Protein AF-A0A2V6DHU4-F1 (afdb_monomer)

Solvent-accessible surface area (backbone atoms only — not comparable to full-atom values): 8929 Å² total; per-residue (Å²): 134,87,81,68,82,78,78,78,50,73,48,80,47,78,46,83,43,97,46,86,74,55,27,41,35,38,40,31,39,65,87,65,51,74,45,74,45,64,51,102,87,42,50,30,95,69,81,80,88,46,95,42,72,60,20,30,51,53,27,51,55,50,44,69,74,68,64,65,87,90,62,55,70,69,62,48,49,51,53,51,50,52,36,52,53,50,38,69,46,61,70,85,56,77,83,69,56,72,70,55,45,51,54,51,42,32,66,50,47,79,80,54,90,85,86,56,67,49,78,44,85,46,100,90,49,78,76,38,83,44,75,58,52,68,82,74,46,46,73,73,42,78,96

Radius of gyration: 16.72 Å; Cα contacts (8 Å, |Δi|>4): 155; chains: 1; bounding box: 47×33×47 Å

Structure (mmCIF, N/CA/C/O backbone):
data_AF-A0A2V6DHU4-F1
#
_entry.id   AF-A0A2V6DHU4-F1
#
loop_
_atom_site.group_PDB
_atom_site.id
_atom_site.type_symbol
_atom_site.label_atom_id
_atom_site.label_alt_id
_atom_site.label_comp_id
_atom_site.label_asym_id
_atom_site.label_entity_id
_atom_site.label_seq_id
_atom_site.pdbx_PDB_ins_code
_atom_site.Cartn_x
_atom_site.Cartn_y
_atom_site.Cartn_z
_atom_site.occupancy
_atom_site.B_iso_or_equiv
_atom_site.auth_seq_id
_atom_site.auth_comp_id
_atom_site.auth_asym_id
_atom_site.auth_atom_id
_atom_site.pdbx_PDB_model_num
ATOM 1 N N . GLN A 1 1 ? -26.997 -11.403 -27.843 1.00 51.12 1 GLN A N 1
ATOM 2 C CA . GLN A 1 1 ? -25.693 -10.898 -27.369 1.00 51.12 1 GLN A CA 1
ATOM 3 C C . GLN A 1 1 ? -25.838 -10.628 -25.880 1.00 51.12 1 GLN A C 1
ATOM 5 O O . GLN A 1 1 ? -26.679 -9.819 -25.514 1.00 51.12 1 GLN A O 1
ATOM 10 N N . ILE A 1 2 ? -25.148 -11.384 -25.024 1.00 48.88 2 ILE A N 1
ATOM 11 C CA . ILE A 1 2 ? -25.200 -11.177 -23.571 1.00 48.88 2 ILE A CA 1
ATOM 12 C C . ILE A 1 2 ? -24.187 -10.072 -23.263 1.00 48.88 2 ILE A C 1
ATOM 14 O O . ILE A 1 2 ? -22.987 -10.324 -23.279 1.00 48.88 2 ILE A O 1
ATOM 18 N N . TYR A 1 3 ? -24.656 -8.844 -23.045 1.00 55.03 3 TYR A N 1
ATOM 19 C CA . TYR A 1 3 ? -23.853 -7.833 -22.361 1.00 55.03 3 TYR A CA 1
ATOM 20 C C . TYR A 1 3 ? -23.842 -8.227 -20.882 1.00 55.03 3 TYR A C 1
ATOM 22 O O . TYR A 1 3 ? -24.807 -7.980 -20.162 1.00 55.03 3 TYR A O 1
ATOM 30 N N . GLY A 1 4 ? -22.797 -8.935 -20.449 1.00 68.50 4 GLY A N 1
ATOM 31 C CA . GLY A 1 4 ? -22.539 -9.114 -19.022 1.00 68.50 4 GLY A CA 1
ATOM 32 C C . GLY A 1 4 ? -22.349 -7.745 -18.369 1.00 68.50 4 GLY A C 1
ATOM 33 O O . GLY A 1 4 ? -21.871 -6.815 -19.021 1.00 68.50 4 GLY A O 1
ATOM 34 N N . ALA A 1 5 ? -22.754 -7.607 -17.105 1.00 73.31 5 ALA A N 1
ATOM 35 C CA . ALA A 1 5 ? -22.539 -6.368 -16.366 1.00 7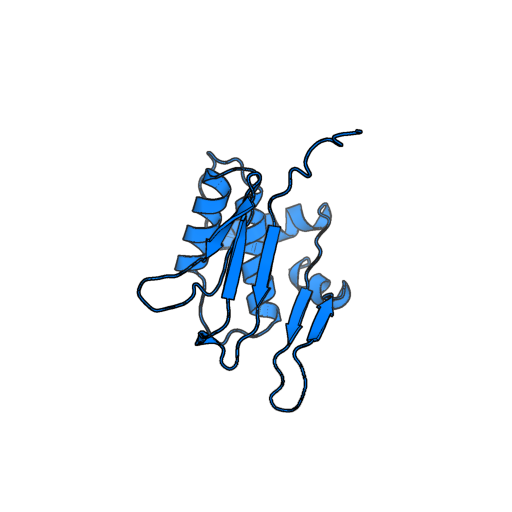3.31 5 ALA A CA 1
ATOM 36 C C . ALA A 1 5 ? -21.045 -5.979 -16.419 1.00 73.31 5 ALA A C 1
ATOM 38 O O . ALA A 1 5 ? -20.194 -6.864 -16.281 1.00 73.31 5 ALA A O 1
ATOM 39 N N . PRO A 1 6 ? -20.711 -4.695 -16.652 1.00 71.69 6 PRO A N 1
ATOM 40 C CA . PRO A 1 6 ? -19.323 -4.257 -16.717 1.00 71.69 6 PRO A CA 1
ATOM 41 C C . PRO A 1 6 ? -18.609 -4.557 -15.395 1.00 71.69 6 PRO A C 1
ATOM 43 O O . PRO A 1 6 ? -19.199 -4.462 -14.317 1.00 71.69 6 PRO A O 1
ATOM 46 N N . PHE A 1 7 ? -17.334 -4.932 -15.482 1.00 67.38 7 PHE A N 1
ATOM 47 C CA . PHE A 1 7 ? -16.509 -5.189 -14.307 1.00 67.38 7 PHE A CA 1
ATOM 48 C C . PHE A 1 7 ? -16.205 -3.863 -13.599 1.00 67.38 7 PHE A C 1
ATOM 50 O O . PHE A 1 7 ? -15.394 -3.072 -14.070 1.00 67.38 7 PHE A O 1
ATOM 57 N N . LEU A 1 8 ? -16.888 -3.607 -12.482 1.00 81.94 8 LEU A N 1
ATOM 58 C CA . LEU A 1 8 ? -16.703 -2.403 -11.673 1.00 81.94 8 LEU A CA 1
ATOM 59 C C . LEU A 1 8 ? -15.612 -2.650 -10.631 1.00 81.94 8 LEU A C 1
ATOM 61 O O . LEU A 1 8 ? -15.890 -3.105 -9.522 1.00 81.94 8 LEU A O 1
ATOM 65 N N . ALA A 1 9 ? -14.369 -2.338 -10.984 1.00 85.56 9 ALA A N 1
ATOM 66 C CA . ALA A 1 9 ? -13.254 -2.359 -10.046 1.00 85.56 9 ALA A CA 1
ATOM 67 C C . ALA A 1 9 ? -12.371 -1.127 -10.221 1.00 85.56 9 ALA A C 1
ATOM 69 O O . ALA A 1 9 ? -12.211 -0.621 -11.328 1.00 85.56 9 ALA A O 1
ATOM 70 N N . ARG A 1 10 ? -11.767 -0.692 -9.112 1.00 90.50 10 ARG A N 1
ATOM 71 C CA . ARG A 1 10 ? -10.598 0.187 -9.132 1.00 90.50 10 ARG A CA 1
ATOM 72 C C . ARG A 1 10 ? -9.363 -0.676 -8.958 1.00 90.50 10 ARG A C 1
ATOM 74 O O . ARG A 1 10 ? -9.354 -1.548 -8.088 1.00 90.50 10 ARG A O 1
ATOM 81 N N . LEU A 1 11 ? -8.348 -0.448 -9.776 1.00 92.12 11 LEU A N 1
ATOM 82 C CA . LEU A 1 11 ? -7.123 -1.244 -9.776 1.00 92.12 11 LEU A CA 1
ATOM 83 C C . LEU A 1 11 ? -5.920 -0.347 -9.510 1.00 92.12 11 LEU A C 1
ATOM 85 O O . LEU A 1 11 ? -5.887 0.800 -9.949 1.00 92.12 11 LEU A O 1
ATOM 89 N N . LEU A 1 12 ? -4.939 -0.884 -8.788 1.00 93.12 12 LEU A N 1
ATOM 90 C CA . LEU A 1 12 ? -3.644 -0.254 -8.586 1.00 93.12 12 LEU A CA 1
ATOM 91 C C . LEU A 1 12 ? -2.579 -1.164 -9.186 1.00 93.12 12 LEU A C 1
ATOM 93 O O . LEU A 1 12 ? -2.431 -2.310 -8.764 1.00 93.12 12 LEU A O 1
ATOM 97 N N . PHE A 1 13 ? -1.852 -0.642 -10.162 1.00 92.44 13 PHE A N 1
ATOM 98 C CA . PHE A 1 13 ? -0.713 -1.301 -10.777 1.00 92.44 13 PHE A CA 1
ATOM 99 C C . PHE A 1 13 ? 0.579 -0.686 -10.265 1.00 92.44 13 PHE A C 1
ATOM 101 O O . PHE A 1 13 ? 0.647 0.515 -9.995 1.00 92.44 13 PHE A O 1
ATOM 108 N N . VAL A 1 14 ? 1.598 -1.531 -10.158 1.00 92.94 14 VAL A N 1
ATOM 109 C CA . VAL A 1 14 ? 2.957 -1.139 -9.803 1.00 92.94 14 VAL A CA 1
ATOM 110 C C . VAL A 1 14 ? 3.888 -1.708 -10.858 1.00 92.94 14 VAL A C 1
ATOM 112 O O . VAL A 1 14 ? 3.825 -2.900 -11.163 1.00 92.94 14 VAL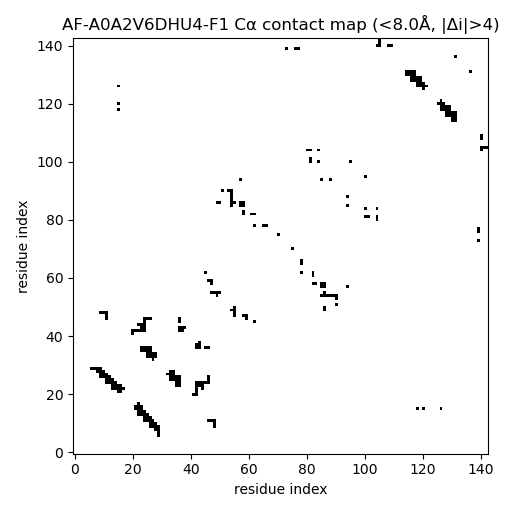 A O 1
ATOM 115 N N . GLU A 1 15 ? 4.743 -0.860 -11.405 1.00 91.50 15 GLU A N 1
ATOM 116 C CA . GLU A 1 15 ? 5.772 -1.226 -12.367 1.00 91.50 15 GLU A CA 1
ATOM 117 C C . GLU A 1 15 ? 7.143 -0.863 -11.799 1.00 91.50 15 GLU A C 1
ATOM 119 O O . GLU A 1 15 ? 7.328 0.216 -11.232 1.00 91.50 15 GLU A O 1
ATOM 124 N N . ILE A 1 16 ? 8.096 -1.786 -11.942 1.00 91.69 16 ILE A N 1
ATOM 125 C CA . ILE A 1 16 ? 9.489 -1.565 -11.558 1.00 91.69 16 ILE A CA 1
ATOM 126 C C . ILE A 1 16 ? 10.279 -1.197 -12.808 1.00 91.69 16 ILE A C 1
ATOM 128 O O . ILE A 1 16 ? 10.465 -2.033 -13.695 1.00 91.69 16 ILE A O 1
ATOM 132 N N . GLY A 1 17 ? 10.755 0.043 -12.853 1.00 8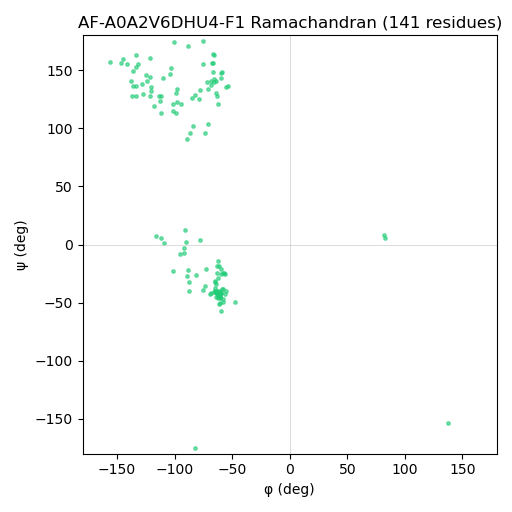9.38 17 GLY A N 1
ATOM 133 C CA . GLY A 1 17 ? 11.561 0.562 -13.950 1.00 89.38 17 GLY A CA 1
ATOM 134 C C . GLY A 1 17 ? 13.040 0.181 -13.834 1.00 89.38 17 GLY A C 1
ATOM 135 O O . GLY A 1 17 ? 13.464 -0.549 -12.927 1.00 89.38 17 GLY A O 1
ATOM 136 N N . ALA A 1 18 ? 13.862 0.702 -14.748 1.00 86.69 18 ALA A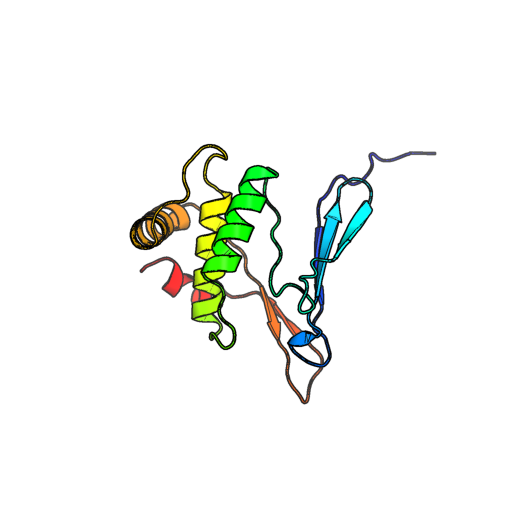 N 1
ATOM 137 C CA . ALA A 1 18 ? 15.305 0.446 -14.749 1.00 86.69 18 ALA A CA 1
ATOM 138 C C . ALA A 1 18 ? 15.979 0.965 -13.466 1.00 86.69 18 ALA A C 1
ATOM 140 O O . ALA A 1 18 ? 16.820 0.279 -12.880 1.00 86.69 18 ALA A O 1
ATOM 141 N N . THR A 1 19 ? 15.568 2.144 -12.994 1.00 87.88 19 THR A N 1
ATOM 142 C CA . THR A 1 19 ? 16.015 2.740 -11.731 1.00 87.88 19 THR A CA 1
ATOM 143 C C . THR A 1 19 ? 14.835 3.011 -10.794 1.00 87.88 19 THR A C 1
ATOM 145 O O . THR A 1 19 ? 13.703 3.103 -11.264 1.00 87.88 19 THR A O 1
ATOM 148 N N . PRO A 1 20 ? 15.057 3.186 -9.474 1.00 86.94 20 PRO A N 1
ATOM 149 C CA . PRO A 1 20 ? 13.977 3.533 -8.548 1.00 86.94 20 PRO A CA 1
ATOM 150 C C . PRO A 1 20 ? 13.201 4.807 -8.912 1.00 86.94 20 PRO A C 1
ATOM 152 O O . PRO A 1 20 ? 12.048 4.948 -8.525 1.00 86.94 20 PRO A O 1
ATOM 155 N N . ALA A 1 21 ? 13.821 5.737 -9.646 1.00 86.94 21 ALA A N 1
ATOM 156 C CA . ALA A 1 21 ? 13.158 6.952 -10.120 1.00 86.94 21 ALA A CA 1
ATOM 157 C C . ALA A 1 21 ? 12.158 6.680 -11.260 1.00 86.94 21 ALA A C 1
ATOM 159 O O . ALA A 1 21 ? 11.249 7.478 -11.476 1.00 86.94 21 ALA A O 1
ATOM 160 N N . ASP A 1 22 ? 12.317 5.550 -11.953 1.00 88.81 22 ASP A N 1
ATOM 161 C CA . ASP A 1 22 ? 11.459 5.112 -13.054 1.00 88.81 22 ASP A CA 1
ATOM 162 C C . ASP A 1 22 ? 10.309 4.209 -12.575 1.00 88.81 22 ASP A C 1
ATOM 164 O O . ASP A 1 22 ? 9.481 3.794 -13.384 1.00 88.81 22 ASP A O 1
ATOM 168 N 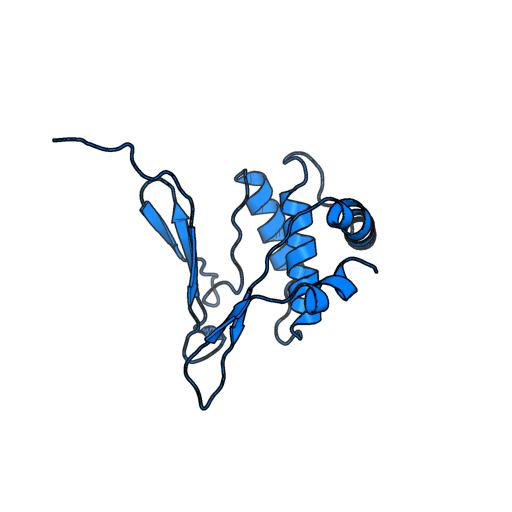N . ASP A 1 23 ? 10.250 3.883 -11.277 1.00 91.44 23 ASP A N 1
ATOM 169 C CA . ASP A 1 23 ? 9.159 3.090 -10.704 1.00 91.44 23 ASP A CA 1
ATOM 170 C C . ASP A 1 23 ? 7.840 3.851 -10.833 1.00 91.44 23 ASP A C 1
ATOM 172 O O . ASP A 1 23 ? 7.787 5.076 -10.678 1.00 91.44 23 ASP A O 1
ATOM 176 N N . LEU A 1 24 ? 6.766 3.129 -11.149 1.00 91.62 24 LEU A N 1
ATOM 177 C CA . LEU A 1 24 ? 5.494 3.739 -11.498 1.00 91.62 24 LEU A CA 1
ATOM 178 C C . LEU A 1 24 ? 4.330 3.081 -10.768 1.00 91.62 24 LEU A C 1
ATOM 180 O O . LEU A 1 24 ? 4.205 1.860 -10.713 1.00 91.62 24 LEU A O 1
ATOM 184 N N . PHE A 1 25 ? 3.434 3.927 -10.269 1.00 92.75 25 PHE A N 1
ATOM 185 C CA . PHE A 1 25 ? 2.132 3.530 -9.757 1.00 92.75 25 PHE A CA 1
ATOM 186 C C . PHE A 1 25 ? 1.036 4.056 -10.689 1.00 92.75 25 PHE A C 1
ATOM 188 O O . PHE A 1 25 ? 0.993 5.257 -10.9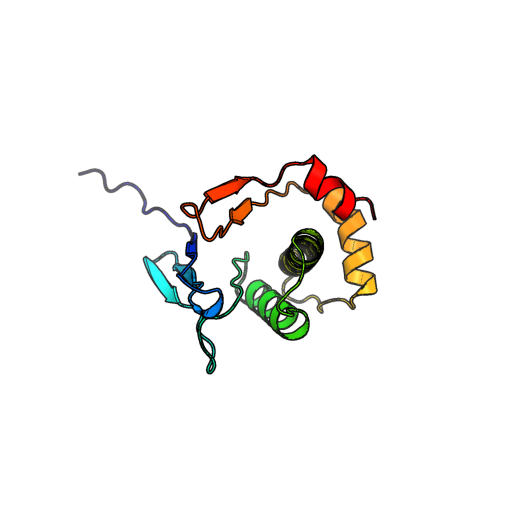82 1.00 92.75 25 PHE A O 1
ATOM 195 N N . LEU A 1 26 ? 0.141 3.169 -11.133 1.00 91.12 26 LEU A N 1
ATOM 196 C CA . LEU A 1 26 ? -1.003 3.523 -11.979 1.00 91.12 26 LEU A CA 1
ATOM 197 C C . LEU A 1 26 ? -2.319 3.136 -11.310 1.00 91.12 26 LEU A C 1
ATOM 199 O O . LEU A 1 26 ? -2.521 1.980 -10.943 1.00 91.12 26 LEU A O 1
ATOM 203 N N . GLU A 1 27 ? -3.237 4.091 -11.210 1.00 91.88 27 GLU A N 1
ATOM 204 C CA . GLU A 1 27 ? -4.603 3.863 -10.739 1.00 91.88 27 GLU A CA 1
ATOM 205 C C . GLU A 1 27 ? -5.539 3.747 -11.950 1.00 91.88 27 GLU A C 1
ATOM 207 O O . GLU A 1 27 ? -5.516 4.601 -12.835 1.00 91.88 27 GLU A O 1
ATOM 212 N N . VAL A 1 28 ? -6.374 2.709 -11.994 1.00 91.00 28 VAL A N 1
ATOM 213 C CA . VAL A 1 28 ? -7.433 2.554 -13.002 1.00 91.00 28 VAL A CA 1
ATOM 214 C C . VAL A 1 28 ? -8.783 2.678 -12.311 1.00 91.00 28 VAL A C 1
ATOM 216 O O . VAL A 1 28 ? -9.057 1.943 -11.361 1.00 91.00 28 VAL A O 1
ATOM 219 N N . GLU A 1 29 ? -9.606 3.616 -12.771 1.00 89.31 29 GLU A N 1
ATOM 220 C CA . GLU A 1 29 ? -10.939 3.900 -12.231 1.00 89.31 29 GLU A CA 1
ATOM 221 C C . GLU A 1 29 ? -12.035 3.045 -12.895 1.00 89.31 29 GLU A C 1
ATOM 223 O O . GLU A 1 29 ? -11.798 2.345 -13.880 1.00 89.31 29 GLU A O 1
ATOM 228 N N . TYR A 1 30 ? -13.258 3.091 -12.353 1.00 86.00 30 TYR A N 1
ATOM 229 C CA . TYR A 1 30 ? -14.380 2.236 -12.783 1.00 86.00 30 TYR A CA 1
ATOM 230 C C . TYR A 1 30 ? -14.786 2.392 -14.256 1.00 86.00 30 TYR A C 1
ATOM 232 O O . TYR A 1 30 ? -15.380 1.483 -14.831 1.00 86.00 30 TYR A O 1
ATOM 240 N N . ASP A 1 31 ? -14.517 3.554 -14.845 1.00 85.38 31 ASP A N 1
ATOM 241 C CA . ASP A 1 31 ? -14.779 3.876 -16.250 1.00 85.38 31 ASP A CA 1
ATOM 242 C C . ASP A 1 31 ? -13.596 3.527 -17.171 1.00 85.38 31 ASP A C 1
ATOM 244 O O . ASP A 1 31 ? -13.656 3.764 -18.378 1.00 85.38 31 ASP A O 1
ATOM 248 N N . GLY A 1 32 ? -12.528 2.948 -16.613 1.00 84.88 32 GLY A N 1
ATOM 249 C CA . GLY A 1 32 ? -11.287 2.645 -17.314 1.00 84.88 32 GLY A CA 1
ATOM 250 C C . GLY A 1 32 ? -10.327 3.830 -17.416 1.00 84.88 32 GLY A C 1
ATOM 251 O O . GLY A 1 32 ? -9.297 3.695 -18.078 1.00 84.88 32 GLY A O 1
ATOM 252 N N . ALA A 1 33 ? -10.616 4.975 -16.784 1.00 88.06 33 ALA A N 1
ATOM 253 C CA . ALA A 1 33 ? -9.685 6.095 -16.759 1.00 88.06 33 ALA A CA 1
ATOM 254 C C . ALA A 1 33 ? -8.396 5.706 -16.021 1.00 88.06 33 ALA A C 1
ATOM 256 O O . ALA A 1 33 ? -8.430 5.220 -14.889 1.00 88.06 33 ALA A O 1
ATOM 257 N N . ILE A 1 34 ? -7.258 5.937 -16.676 1.00 88.12 34 ILE A N 1
ATOM 258 C CA . ILE A 1 34 ? -5.927 5.653 -16.138 1.00 88.12 34 ILE A CA 1
ATOM 259 C C . ILE A 1 34 ? -5.348 6.946 -15.573 1.00 88.12 34 ILE A C 1
ATOM 261 O O . ILE A 1 34 ? -5.184 7.931 -16.294 1.00 88.12 34 ILE A O 1
ATOM 265 N N . ASN A 1 35 ? -4.996 6.924 -14.293 1.00 86.88 35 ASN A N 1
ATOM 266 C CA . ASN A 1 35 ? -4.347 8.022 -13.598 1.00 86.88 35 ASN A CA 1
ATOM 267 C C . ASN A 1 35 ? -2.917 7.618 -13.239 1.00 86.88 35 ASN A C 1
ATOM 269 O O . ASN A 1 35 ? -2.686 6.744 -12.401 1.00 86.88 35 ASN A O 1
ATOM 273 N N . LEU A 1 36 ? -1.951 8.287 -13.864 1.00 83.50 36 LEU A N 1
ATOM 274 C CA . LEU A 1 36 ? -0.548 8.202 -13.474 1.00 83.50 36 LEU A CA 1
ATOM 275 C C . LEU A 1 36 ? -0.315 9.147 -12.297 1.00 83.50 36 LEU A C 1
ATOM 277 O O . LEU A 1 36 ? -0.659 10.331 -12.357 1.00 83.50 36 LEU A O 1
ATOM 281 N N . ARG A 1 37 ? 0.281 8.642 -11.217 1.00 77.38 37 ARG A N 1
ATOM 282 C CA . ARG A 1 37 ? 0.684 9.495 -10.098 1.00 77.38 37 ARG A CA 1
ATOM 283 C C . ARG A 1 37 ? 2.070 10.061 -10.365 1.00 77.38 37 ARG A C 1
ATOM 285 O O . ARG A 1 37 ? 3.070 9.427 -10.054 1.00 77.38 37 ARG A O 1
ATOM 292 N N . SER A 1 38 ? 2.124 11.278 -10.893 1.00 73.50 38 SER A N 1
ATOM 293 C CA . SER A 1 38 ? 3.353 12.068 -11.018 1.00 73.50 38 SER A CA 1
ATOM 294 C C . SER A 1 38 ? 3.338 13.267 -10.066 1.00 73.50 38 SER A C 1
ATOM 296 O O . SER A 1 38 ? 2.298 13.886 -9.827 1.00 73.50 38 SER A O 1
ATOM 298 N N . THR A 1 39 ? 4.495 13.603 -9.510 1.00 70.38 39 THR A N 1
ATOM 299 C CA . THR A 1 39 ? 4.771 14.871 -8.829 1.00 70.38 39 THR A CA 1
ATOM 300 C C . THR A 1 39 ? 5.538 15.799 -9.778 1.00 70.38 39 THR A C 1
ATOM 302 O O . THR A 1 39 ? 5.944 15.399 -10.867 1.00 70.38 39 THR A O 1
ATOM 305 N N . ASN A 1 40 ? 5.774 17.049 -9.367 1.00 66.88 40 ASN A N 1
ATOM 306 C CA . ASN A 1 40 ? 6.597 17.989 -10.143 1.00 66.88 40 ASN A CA 1
ATOM 307 C C . ASN A 1 40 ? 8.056 17.518 -10.322 1.00 66.88 40 ASN A C 1
ATOM 309 O O . ASN A 1 40 ? 8.778 18.078 -11.139 1.00 66.88 40 ASN A O 1
ATOM 313 N N . GLU A 1 41 ? 8.486 16.517 -9.550 1.00 67.12 41 GLU A N 1
ATOM 314 C CA . GLU A 1 41 ? 9.863 16.017 -9.490 1.00 67.12 41 GLU A CA 1
ATOM 315 C C . GLU A 1 41 ? 10.018 14.618 -10.118 1.00 67.12 41 GLU A C 1
ATOM 317 O O . GLU A 1 41 ? 11.118 14.074 -10.116 1.00 67.12 41 GLU A O 1
ATOM 322 N N . GLY A 1 42 ? 8.943 14.029 -10.664 1.00 79.88 42 GLY A N 1
ATOM 323 C CA . GLY A 1 42 ? 8.967 12.703 -11.291 1.00 79.88 42 GLY A CA 1
ATOM 324 C C . GLY A 1 42 ? 7.761 11.836 -10.928 1.00 79.88 42 GLY A C 1
ATOM 325 O O . GLY A 1 42 ? 6.686 12.344 -10.609 1.00 79.88 42 GLY A O 1
ATOM 326 N N . ASN A 1 43 ? 7.922 10.514 -10.976 1.00 86.56 43 ASN A N 1
ATOM 327 C CA . ASN A 1 43 ? 6.879 9.584 -10.545 1.00 86.56 43 ASN A CA 1
ATOM 328 C C . ASN A 1 43 ? 6.683 9.661 -9.025 1.00 86.56 43 ASN A C 1
ATOM 330 O O . ASN A 1 43 ? 7.631 9.799 -8.251 1.00 86.56 43 ASN A O 1
ATOM 334 N N . SER A 1 44 ? 5.432 9.584 -8.575 1.00 89.38 44 SER A N 1
ATOM 335 C CA . SER A 1 44 ? 5.136 9.534 -7.149 1.00 89.38 44 SER A CA 1
ATOM 336 C C . SER A 1 44 ? 5.566 8.177 -6.586 1.00 89.38 44 SER A C 1
ATOM 338 O O . SER A 1 44 ? 5.213 7.151 -7.164 1.00 89.38 44 SER A O 1
ATOM 340 N N . PRO A 1 45 ? 6.264 8.137 -5.437 1.00 90.25 45 PRO A N 1
ATOM 341 C CA . PRO A 1 45 ? 6.783 6.887 -4.883 1.00 90.25 45 PRO A CA 1
ATOM 342 C C . PRO A 1 45 ? 5.714 6.034 -4.179 1.00 90.25 45 PRO A C 1
ATOM 344 O O . PRO A 1 45 ? 6.040 5.025 -3.558 1.00 90.25 45 PRO A O 1
ATOM 347 N N . PHE A 1 46 ? 4.447 6.452 -4.216 1.00 92.38 46 PHE A N 1
ATOM 348 C CA . PHE A 1 46 ? 3.326 5.728 -3.633 1.00 92.38 46 PHE A CA 1
ATOM 349 C C . PHE A 1 46 ? 2.010 6.108 -4.314 1.00 92.38 46 PHE A C 1
ATOM 351 O O . PHE A 1 46 ? 1.844 7.204 -4.849 1.00 92.38 46 PHE A O 1
ATOM 358 N N . ALA A 1 47 ? 1.037 5.212 -4.204 1.00 93.25 47 ALA A N 1
ATOM 359 C CA . ALA A 1 47 ? -0.354 5.443 -4.560 1.00 93.25 47 ALA A CA 1
ATOM 360 C C . ALA A 1 47 ? -1.258 4.675 -3.593 1.00 93.25 47 ALA A C 1
ATOM 362 O O . ALA A 1 47 ? -0.812 3.745 -2.918 1.00 93.25 47 ALA A O 1
ATOM 363 N N . VAL A 1 48 ? -2.523 5.082 -3.500 1.00 93.75 48 VAL A N 1
ATOM 364 C CA . VAL A 1 48 ? -3.468 4.505 -2.539 1.00 93.75 48 VAL A CA 1
ATOM 365 C C . VAL A 1 48 ? -4.829 4.298 -3.184 1.00 93.75 48 VAL A C 1
ATOM 367 O O . VAL A 1 48 ? -5.327 5.156 -3.907 1.00 93.75 48 VAL A O 1
ATOM 370 N N . LEU A 1 49 ? -5.468 3.181 -2.850 1.00 92.12 49 LEU A N 1
ATOM 371 C CA . LEU A 1 49 ? -6.888 2.967 -3.091 1.00 92.12 49 LEU A CA 1
ATOM 372 C C . LEU A 1 49 ? -7.598 2.877 -1.745 1.00 92.12 49 LEU A C 1
ATOM 374 O O . LEU A 1 49 ? -7.214 2.096 -0.878 1.00 92.12 49 LEU A O 1
ATOM 378 N N . ALA A 1 50 ? -8.647 3.676 -1.581 1.00 91.50 50 ALA A N 1
ATOM 379 C CA . ALA A 1 50 ? -9.474 3.695 -0.383 1.00 91.50 50 ALA A CA 1
ATOM 380 C C . ALA A 1 50 ? -10.961 3.678 -0.748 1.00 91.50 50 ALA A C 1
ATOM 382 O O . ALA A 1 50 ? -11.341 3.994 -1.879 1.00 91.50 50 ALA A O 1
ATOM 383 N N . ALA A 1 51 ? -11.803 3.346 0.234 1.00 87.50 51 ALA A N 1
ATOM 384 C CA . ALA A 1 51 ? -13.255 3.282 0.066 1.00 87.50 51 ALA A CA 1
ATOM 385 C C . ALA A 1 51 ? -13.876 4.638 -0.310 1.00 87.50 51 ALA A C 1
ATOM 387 O O . ALA A 1 51 ? -14.899 4.683 -0.988 1.00 87.50 51 ALA A O 1
ATOM 388 N N . THR A 1 52 ? -13.259 5.745 0.114 1.00 89.25 52 THR A N 1
ATOM 389 C CA . THR A 1 52 ? -13.707 7.103 -0.210 1.00 89.25 52 THR A CA 1
ATOM 390 C C . THR A 1 52 ? -12.546 7.960 -0.701 1.00 89.25 52 THR A C 1
ATOM 392 O O . THR A 1 52 ? -11.388 7.723 -0.350 1.00 89.25 52 THR A O 1
ATOM 395 N N . LYS A 1 53 ? -12.862 9.001 -1.482 1.00 88.38 53 LYS A N 1
ATOM 396 C CA . LYS A 1 53 ? -11.876 9.985 -1.946 1.00 88.38 53 LYS A CA 1
ATOM 397 C C . LYS A 1 53 ? -11.181 10.694 -0.779 1.00 88.38 53 LYS A C 1
ATOM 399 O O . LYS A 1 53 ? -9.965 10.827 -0.793 1.00 88.38 53 LYS A O 1
ATOM 404 N N . LYS A 1 54 ? -11.938 11.068 0.255 1.00 90.81 54 LYS A N 1
ATOM 405 C CA . LYS A 1 54 ? -11.410 11.755 1.441 1.00 90.81 54 LYS A CA 1
ATOM 406 C C . LYS A 1 54 ? -10.428 10.877 2.226 1.00 90.81 54 LYS A C 1
ATOM 408 O O . LYS A 1 54 ? -9.356 11.346 2.588 1.00 90.81 54 LYS A O 1
ATOM 413 N N . SER A 1 55 ? -10.731 9.586 2.397 1.00 92.25 55 SER A N 1
ATOM 414 C CA . SER A 1 55 ? -9.789 8.629 2.999 1.00 92.25 55 SER A CA 1
ATOM 415 C C . SER A 1 55 ? -8.502 8.509 2.171 1.00 92.25 55 SER A C 1
ATOM 417 O O . SER A 1 55 ? -7.411 8.514 2.732 1.00 92.25 55 SER A O 1
ATOM 419 N N . ALA A 1 56 ? -8.608 8.457 0.837 1.00 92.12 56 ALA A N 1
ATOM 420 C CA . ALA A 1 56 ? -7.437 8.425 -0.042 1.00 92.12 56 ALA A CA 1
ATOM 421 C C . ALA A 1 56 ? -6.589 9.707 0.074 1.00 92.12 56 ALA A C 1
ATOM 423 O O . ALA A 1 56 ? -5.365 9.629 0.146 1.00 92.12 56 ALA A O 1
ATOM 424 N N . GLU A 1 57 ? -7.220 10.882 0.143 1.00 92.44 57 GLU A N 1
ATOM 425 C CA . GLU A 1 57 ? -6.535 12.166 0.350 1.00 92.44 57 GLU A CA 1
ATOM 426 C C . GLU A 1 57 ? -5.772 12.190 1.683 1.00 92.44 57 GLU A C 1
ATOM 428 O O . GLU A 1 57 ? -4.586 12.519 1.696 1.00 92.44 57 GLU A O 1
ATOM 433 N N . GLN A 1 58 ? -6.396 11.744 2.778 1.00 93.56 58 GLN A N 1
ATOM 434 C CA . GLN A 1 58 ? -5.748 11.639 4.092 1.00 93.56 58 GLN A CA 1
ATOM 435 C C . GLN A 1 58 ? -4.549 10.678 4.079 1.00 93.56 58 GLN A C 1
ATOM 437 O O . GLN A 1 58 ? -3.487 11.002 4.615 1.00 93.56 58 GLN A O 1
ATOM 442 N N . MET A 1 59 ? -4.685 9.515 3.432 1.00 94.81 59 MET A N 1
ATOM 443 C CA . MET A 1 59 ? -3.585 8.557 3.277 1.00 94.81 59 MET A CA 1
ATOM 444 C C . MET A 1 59 ? -2.421 9.153 2.473 1.00 94.81 59 MET A C 1
ATOM 446 O O . MET A 1 59 ? -1.265 8.999 2.867 1.00 94.81 59 MET A O 1
ATOM 450 N N . ILE A 1 60 ? -2.710 9.862 1.375 1.00 93.88 60 ILE A N 1
ATOM 451 C CA . ILE A 1 60 ? -1.697 10.534 0.546 1.00 93.88 60 ILE A CA 1
ATOM 452 C C . ILE A 1 60 ? -0.989 11.633 1.339 1.00 93.88 60 ILE A C 1
ATOM 454 O O . ILE A 1 60 ? 0.234 11.736 1.278 1.00 93.88 60 ILE A O 1
ATOM 458 N N . GLU A 1 61 ? -1.722 12.461 2.082 1.00 93.44 61 GLU A N 1
ATOM 459 C CA . GLU A 1 61 ? -1.125 13.510 2.914 1.00 93.44 61 GLU A CA 1
ATOM 460 C C . GLU A 1 61 ? -0.211 12.940 3.997 1.00 93.44 61 GLU A C 1
ATOM 462 O O . GLU A 1 61 ? 0.882 13.467 4.223 1.00 93.44 61 GLU A O 1
ATOM 467 N N . PHE A 1 62 ? -0.630 11.853 4.643 1.00 94.38 62 PHE A N 1
ATOM 468 C CA . PHE A 1 62 ? 0.197 11.138 5.605 1.00 94.38 62 PHE A CA 1
ATOM 469 C C . PHE A 1 62 ? 1.478 10.601 4.956 1.00 94.38 62 PHE A C 1
ATOM 471 O O . PHE A 1 62 ? 2.577 10.885 5.437 1.00 94.38 62 PHE A O 1
ATOM 478 N N . LEU A 1 63 ? 1.357 9.901 3.823 1.00 94.38 63 LEU A N 1
ATOM 479 C CA . LEU A 1 63 ? 2.505 9.352 3.101 1.00 94.38 63 LEU A CA 1
ATOM 480 C C . LEU A 1 63 ? 3.460 10.454 2.633 1.00 94.38 63 LEU A C 1
ATOM 482 O O . LEU A 1 63 ? 4.663 10.313 2.805 1.00 94.38 63 LEU A O 1
ATOM 486 N N . ARG A 1 64 ? 2.963 11.600 2.152 1.00 93.12 64 ARG A N 1
ATOM 487 C CA . ARG A 1 64 ? 3.815 12.754 1.797 1.00 93.12 64 ARG A CA 1
ATOM 488 C C . ARG A 1 64 ? 4.646 13.258 2.976 1.00 93.12 64 ARG A C 1
ATOM 490 O O . ARG A 1 64 ? 5.799 13.636 2.790 1.00 93.12 64 ARG A O 1
ATOM 497 N N . LYS A 1 65 ? 4.080 13.269 4.185 1.00 93.19 65 LYS A N 1
ATOM 498 C CA . LYS A 1 65 ? 4.778 13.731 5.395 1.00 93.19 65 LYS A CA 1
ATOM 499 C C . LYS A 1 65 ? 5.802 12.710 5.892 1.00 93.19 65 LYS A C 1
ATOM 501 O O . LYS A 1 65 ? 6.893 13.110 6.303 1.00 93.19 65 LYS A O 1
ATOM 506 N N . GLN A 1 66 ? 5.474 11.421 5.821 1.00 93.12 66 GLN A N 1
ATOM 507 C CA . GLN A 1 66 ? 6.214 10.340 6.486 1.00 93.12 66 GLN A CA 1
ATOM 508 C C . GLN A 1 66 ? 7.154 9.540 5.576 1.00 93.12 66 GLN A C 1
ATOM 510 O O . GLN A 1 66 ? 8.115 8.928 6.052 1.00 93.12 66 GLN A O 1
ATOM 515 N N . PHE A 1 67 ? 6.906 9.533 4.267 1.00 92.69 67 PHE A N 1
ATOM 516 C CA . PHE A 1 67 ? 7.727 8.799 3.314 1.00 92.69 67 PHE A CA 1
ATOM 517 C C . PHE A 1 67 ? 9.146 9.366 3.273 1.00 92.69 67 PHE A C 1
ATOM 519 O O . PHE A 1 67 ? 9.360 10.570 3.122 1.00 92.69 67 PHE A O 1
ATOM 526 N N . ARG A 1 68 ? 10.128 8.476 3.388 1.00 91.88 68 ARG A N 1
ATOM 527 C CA . ARG A 1 68 ? 11.549 8.767 3.198 1.00 91.88 68 ARG A CA 1
ATOM 528 C C . ARG A 1 68 ? 12.135 7.632 2.368 1.00 91.88 68 ARG A C 1
ATOM 530 O O . ARG A 1 68 ? 11.831 6.470 2.631 1.00 91.88 68 ARG A O 1
ATOM 537 N N . SER A 1 69 ? 12.955 7.968 1.379 1.00 88.25 69 SER A N 1
ATOM 538 C CA . SER A 1 69 ? 13.672 6.985 0.563 1.00 88.25 69 SER A CA 1
ATOM 539 C C . SER A 1 69 ? 14.718 6.227 1.387 1.00 88.25 69 SER A C 1
ATOM 541 O O . SER A 1 69 ? 15.229 6.754 2.373 1.00 88.25 69 SER A O 1
ATOM 543 N N . GLY A 1 70 ? 15.092 5.021 0.949 1.00 86.88 70 GLY A N 1
ATOM 544 C CA . GLY A 1 70 ? 16.188 4.248 1.553 1.00 86.88 70 GLY A CA 1
ATOM 545 C C . GLY A 1 70 ? 15.821 3.453 2.810 1.00 86.88 70 GLY A C 1
ATOM 546 O O . GLY A 1 70 ? 16.711 2.897 3.447 1.00 86.88 70 GLY A O 1
ATOM 547 N N . LYS A 1 71 ? 14.532 3.381 3.160 1.00 90.81 71 LYS A N 1
ATOM 548 C CA . LYS A 1 71 ? 14.026 2.507 4.225 1.00 90.81 71 LYS A CA 1
ATOM 549 C C . LYS A 1 71 ? 14.170 1.034 3.848 1.00 90.81 71 LYS A C 1
ATOM 551 O O . LYS A 1 71 ? 14.069 0.672 2.675 1.00 90.81 71 LYS A O 1
ATOM 556 N N . ASN A 1 72 ? 14.372 0.182 4.849 1.00 91.56 72 ASN A N 1
ATOM 557 C CA . ASN A 1 72 ? 14.344 -1.263 4.639 1.00 91.56 72 ASN A CA 1
ATOM 558 C C . ASN A 1 72 ? 12.896 -1.777 4.468 1.00 91.56 72 ASN A C 1
ATOM 560 O O . ASN A 1 72 ? 11.924 -1.021 4.583 1.00 91.56 72 ASN A O 1
ATOM 564 N N . LEU A 1 73 ? 12.744 -3.074 4.176 1.00 89.88 73 LEU A N 1
ATOM 565 C CA . LEU A 1 73 ? 11.429 -3.678 3.950 1.00 89.88 73 LEU A CA 1
ATOM 566 C C . LEU A 1 73 ? 10.515 -3.564 5.180 1.00 89.88 73 LEU A C 1
ATOM 568 O O . LEU A 1 73 ? 9.362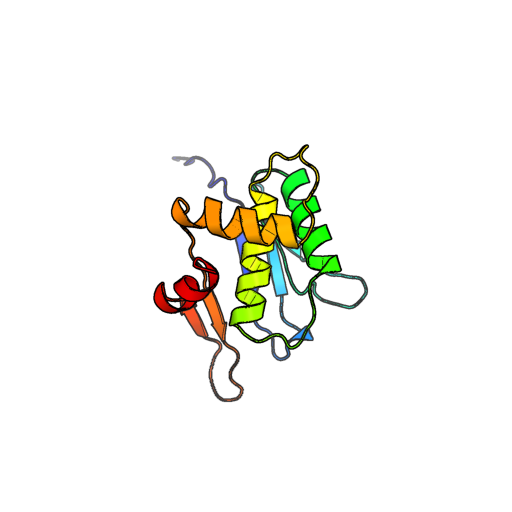 -3.172 5.035 1.00 89.88 73 LEU A O 1
ATOM 572 N N . ALA A 1 74 ? 11.021 -3.856 6.380 1.00 90.88 74 ALA A N 1
ATOM 573 C CA . ALA A 1 74 ? 10.223 -3.806 7.604 1.00 90.88 74 ALA A CA 1
ATOM 574 C C . ALA A 1 74 ? 9.708 -2.385 7.882 1.00 90.88 74 ALA A C 1
ATOM 576 O O . ALA A 1 74 ? 8.519 -2.194 8.110 1.00 90.88 74 ALA A O 1
ATOM 577 N N . GLU A 1 75 ? 10.571 -1.374 7.771 1.00 91.94 75 GLU A N 1
ATOM 578 C CA . GLU A 1 75 ? 10.188 0.033 7.949 1.00 91.94 75 GLU A CA 1
ATOM 579 C C . GLU A 1 75 ? 9.187 0.512 6.884 1.00 91.94 75 GLU A C 1
ATOM 581 O O . GLU A 1 75 ? 8.316 1.341 7.160 1.00 91.94 75 GLU A O 1
ATOM 586 N N . THR A 1 76 ? 9.307 0.002 5.655 1.00 93.31 76 THR A N 1
ATOM 587 C CA . THR A 1 76 ? 8.363 0.288 4.565 1.00 93.31 76 THR A CA 1
ATOM 588 C C . THR A 1 76 ? 7.001 -0.353 4.826 1.00 93.31 76 THR A C 1
ATOM 590 O O . THR A 1 76 ? 5.974 0.299 4.640 1.00 93.31 76 THR A O 1
ATOM 593 N N . LEU A 1 77 ? 6.980 -1.600 5.303 1.00 92.50 77 LEU A N 1
ATOM 594 C CA . LEU A 1 77 ? 5.752 -2.297 5.681 1.00 92.50 77 LEU A CA 1
ATOM 595 C C . LEU A 1 77 ? 5.066 -1.629 6.878 1.00 92.50 77 LEU A C 1
ATOM 597 O O . LEU A 1 77 ? 3.850 -1.473 6.852 1.00 92.50 77 LEU A O 1
ATOM 601 N N . GLU A 1 78 ? 5.815 -1.164 7.884 1.00 92.06 78 GLU A N 1
ATOM 602 C CA . GLU A 1 78 ? 5.249 -0.384 8.995 1.00 92.06 78 GLU A CA 1
ATOM 603 C C . GLU A 1 78 ? 4.549 0.884 8.489 1.00 92.06 78 GLU A C 1
ATOM 605 O O . GLU A 1 78 ? 3.402 1.140 8.853 1.00 92.06 78 GLU A O 1
ATOM 610 N N . LEU A 1 79 ? 5.195 1.639 7.592 1.00 94.06 79 LEU A N 1
ATOM 611 C CA . LEU A 1 79 ? 4.601 2.839 7.002 1.00 94.06 79 LEU A CA 1
ATOM 612 C C . LEU A 1 79 ? 3.349 2.519 6.166 1.00 94.06 79 LEU A C 1
ATOM 614 O O . LEU A 1 79 ? 2.366 3.264 6.206 1.00 94.06 79 LEU A O 1
ATOM 618 N N . ALA A 1 80 ? 3.372 1.419 5.412 1.00 93.44 80 ALA A N 1
ATOM 619 C CA . ALA A 1 80 ? 2.226 0.970 4.629 1.00 93.44 80 ALA A CA 1
ATOM 620 C C . ALA A 1 80 ? 1.046 0.564 5.530 1.00 93.44 80 ALA A C 1
ATOM 622 O O . ALA A 1 80 ? -0.095 0.917 5.234 1.00 93.44 80 ALA A O 1
ATOM 623 N N . LEU A 1 81 ? 1.314 -0.114 6.650 1.00 91.88 81 LEU A N 1
ATOM 624 C CA . LEU A 1 81 ? 0.305 -0.481 7.647 1.00 91.88 81 LEU A CA 1
ATOM 625 C C . LEU A 1 81 ? -0.292 0.747 8.345 1.00 91.88 81 LEU A C 1
ATOM 627 O O . LEU A 1 81 ? -1.508 0.808 8.527 1.00 91.88 81 LEU A O 1
ATOM 631 N N . ASP A 1 82 ? 0.530 1.742 8.685 1.00 92.56 82 ASP A N 1
ATOM 632 C CA . ASP A 1 82 ? 0.055 3.007 9.259 1.00 92.56 82 ASP A CA 1
ATOM 633 C C . ASP A 1 82 ? -0.859 3.749 8.275 1.00 92.56 82 ASP A C 1
ATOM 635 O O . ASP A 1 82 ? -1.944 4.209 8.635 1.00 92.56 82 ASP A O 1
ATOM 639 N N . SER A 1 83 ? -0.468 3.802 6.998 1.00 94.31 83 SER A N 1
ATOM 640 C CA . SER A 1 83 ? -1.303 4.377 5.941 1.00 94.31 83 SER A CA 1
ATOM 641 C C . SER A 1 83 ? -2.612 3.596 5.766 1.00 94.31 83 SER A C 1
ATOM 643 O O . SER A 1 83 ? -3.685 4.195 5.686 1.00 94.31 83 SER A O 1
ATOM 645 N N . TRP A 1 84 ? -2.559 2.260 5.777 1.00 92.31 84 TRP A N 1
ATOM 646 C CA . TRP A 1 84 ? -3.747 1.405 5.711 1.00 92.31 84 TRP A CA 1
ATOM 647 C C . TRP A 1 84 ? -4.710 1.663 6.878 1.00 92.31 84 TRP A C 1
ATOM 649 O O . TRP A 1 84 ? -5.921 1.763 6.663 1.00 92.31 84 TRP A O 1
ATOM 659 N N . LEU A 1 85 ? -4.190 1.840 8.098 1.00 90.94 85 LEU A N 1
ATOM 660 C CA . LEU A 1 85 ? -4.995 2.184 9.270 1.00 90.94 85 LEU A CA 1
ATOM 661 C C . LEU A 1 85 ? -5.722 3.521 9.075 1.00 90.94 85 LEU A C 1
ATOM 663 O O . LEU A 1 85 ? -6.915 3.608 9.368 1.00 90.94 85 LEU A O 1
ATOM 667 N N . ILE A 1 86 ? -5.038 4.535 8.538 1.00 91.38 86 ILE A N 1
ATOM 668 C CA . ILE A 1 86 ? -5.642 5.839 8.224 1.00 91.38 86 ILE A CA 1
ATOM 669 C C . ILE A 1 86 ? -6.778 5.680 7.213 1.00 91.38 86 ILE A C 1
ATOM 671 O O . ILE A 1 86 ? -7.857 6.235 7.407 1.00 91.38 86 ILE A O 1
ATOM 675 N N . GLY A 1 87 ? -6.587 4.849 6.186 1.00 90.44 87 GLY A N 1
ATOM 676 C CA . GLY A 1 87 ? -7.630 4.532 5.207 1.00 90.44 87 GLY A CA 1
ATOM 677 C C . GLY A 1 87 ? -8.877 3.862 5.798 1.00 90.44 87 GLY A C 1
ATOM 678 O O . GLY A 1 87 ? -9.932 3.861 5.161 1.00 90.44 87 GLY A O 1
ATOM 679 N N . ARG A 1 88 ? -8.773 3.298 7.008 1.00 87.12 88 ARG A N 1
ATOM 680 C CA . ARG A 1 88 ? -9.862 2.638 7.750 1.00 87.12 88 ARG A CA 1
ATOM 681 C C . ARG A 1 88 ? -10.556 3.558 8.754 1.00 87.12 88 ARG A C 1
ATOM 683 O O . ARG A 1 88 ? -11.560 3.145 9.340 1.00 87.12 88 ARG A O 1
ATOM 690 N N . LEU A 1 89 ? -10.039 4.761 8.988 1.00 83.94 89 LEU A N 1
ATOM 691 C CA . LEU A 1 89 ? -10.722 5.764 9.802 1.00 83.94 89 LEU A CA 1
ATOM 692 C C . LEU A 1 89 ? -11.988 6.240 9.087 1.00 83.94 89 LEU A C 1
ATOM 694 O O . LEU A 1 89 ? -12.102 6.146 7.859 1.00 83.94 89 LEU A O 1
ATOM 698 N N . LYS A 1 90 ? -12.965 6.751 9.845 1.00 77.94 90 LYS A N 1
ATOM 699 C CA . LYS A 1 90 ? -14.091 7.420 9.192 1.00 77.94 90 LYS A CA 1
ATOM 700 C C . LYS A 1 90 ? -13.542 8.666 8.518 1.00 77.94 90 LYS A C 1
ATOM 702 O O . LYS A 1 90 ? -12.679 9.340 9.064 1.00 77.94 90 LYS A O 1
ATOM 707 N N . ALA A 1 91 ? -14.066 8.983 7.342 1.00 73.31 91 ALA A N 1
ATOM 708 C CA . ALA A 1 91 ? -13.541 10.070 6.525 1.00 73.31 91 ALA A CA 1
ATOM 709 C C . ALA A 1 91 ? -13.520 11.434 7.252 1.00 73.31 91 ALA A C 1
ATOM 711 O O . ALA A 1 91 ? -12.729 12.298 6.899 1.00 73.31 91 ALA A O 1
ATOM 712 N N . ASP A 1 92 ? -14.372 11.639 8.261 1.00 75.06 92 ASP A N 1
ATOM 713 C CA . ASP A 1 92 ? -14.430 12.872 9.057 1.00 75.06 92 ASP A CA 1
ATOM 714 C C . ASP A 1 92 ? -13.555 12.860 10.316 1.00 75.06 92 ASP A C 1
ATOM 716 O O . ASP A 1 92 ? -13.397 13.903 10.950 1.00 75.06 92 ASP A O 1
ATOM 720 N N . ASP A 1 93 ? -12.959 11.719 10.658 1.00 81.75 93 ASP A N 1
ATOM 721 C CA . ASP A 1 93 ? -12.053 11.626 11.793 1.00 81.75 93 ASP A CA 1
ATOM 722 C C . ASP A 1 93 ? -10.734 12.337 11.457 1.00 81.75 93 ASP A C 1
ATOM 724 O O . ASP A 1 93 ? -10.198 12.242 10.345 1.00 81.75 93 ASP A O 1
ATOM 728 N N . ALA A 1 94 ? -10.191 13.054 12.439 1.00 82.12 94 ALA A N 1
ATOM 729 C CA . ALA A 1 94 ? -8.852 13.609 12.329 1.00 82.12 94 ALA A CA 1
ATOM 730 C C . ALA A 1 94 ? -7.823 12.471 12.268 1.00 82.12 94 ALA A C 1
ATOM 732 O O . ALA A 1 94 ? -7.930 11.488 13.004 1.00 82.12 94 ALA A O 1
ATOM 733 N N . VAL A 1 95 ? -6.803 12.629 11.420 1.00 84.81 95 VAL A N 1
ATOM 734 C CA . VAL A 1 95 ? -5.664 11.704 11.395 1.00 84.81 95 VAL A CA 1
ATOM 735 C C . VAL A 1 95 ? -4.958 11.781 12.758 1.00 84.81 95 VAL A C 1
ATOM 737 O O . VAL A 1 95 ? -4.538 12.878 13.141 1.00 84.81 95 VAL A O 1
ATOM 740 N N . PRO A 1 96 ? -4.842 10.669 13.508 1.00 86.94 96 PRO A N 1
ATOM 741 C CA . PRO A 1 96 ? -4.223 10.685 14.826 1.00 86.94 96 PRO A CA 1
ATOM 742 C C . PRO A 1 96 ? -2.721 10.990 14.766 1.00 86.94 96 PRO A C 1
ATOM 744 O O . PRO A 1 96 ? -2.084 10.876 13.718 1.00 86.94 96 PRO A O 1
ATOM 747 N N . GLY A 1 97 ? -2.141 11.356 15.912 1.00 87.12 97 GLY A N 1
ATOM 748 C CA . GLY A 1 97 ? -0.686 11.456 16.060 1.00 87.12 97 GLY A CA 1
ATOM 749 C C . GLY A 1 97 ? 0.004 10.090 15.944 1.00 87.12 97 GLY A C 1
ATOM 750 O O . GLY A 1 97 ? -0.639 9.053 16.091 1.00 87.12 97 GLY A O 1
ATOM 751 N N . GLU A 1 98 ? 1.318 10.081 15.709 1.00 84.38 98 GLU A N 1
ATOM 752 C CA . GLU A 1 98 ? 2.093 8.853 15.445 1.00 84.38 98 GLU A CA 1
ATOM 753 C C . GLU A 1 98 ? 1.967 7.791 16.548 1.00 84.38 98 GLU A C 1
ATOM 755 O O . GLU A 1 98 ? 1.775 6.613 16.248 1.00 84.38 98 GLU A O 1
ATOM 760 N N . ASP A 1 99 ? 2.013 8.195 17.819 1.00 84.50 99 ASP A N 1
ATOM 761 C CA . ASP A 1 99 ? 1.888 7.262 18.946 1.00 84.50 99 ASP A CA 1
ATOM 762 C C . ASP A 1 99 ? 0.502 6.605 18.995 1.00 84.50 99 ASP A C 1
ATOM 764 O O . ASP A 1 99 ? 0.368 5.412 19.269 1.00 84.50 99 ASP A O 1
ATOM 768 N N . GLU A 1 100 ? -0.536 7.371 18.661 1.00 88.38 100 GLU A N 1
ATOM 769 C CA . GLU A 1 100 ? -1.912 6.884 18.627 1.00 88.38 100 GLU A CA 1
ATOM 770 C C . GLU A 1 100 ? -2.162 5.976 17.416 1.00 88.38 100 GLU A C 1
ATOM 772 O O . GLU A 1 100 ? -2.867 4.974 17.538 1.00 88.38 100 GLU A O 1
ATOM 777 N N . ILE A 1 101 ? -1.536 6.267 16.270 1.00 88.06 101 ILE A N 1
ATOM 778 C CA . ILE A 1 101 ? -1.518 5.374 15.102 1.00 88.06 101 ILE A CA 1
ATOM 779 C C . ILE A 1 101 ? -0.913 4.024 15.496 1.00 88.06 101 ILE A C 1
ATOM 781 O O . ILE A 1 101 ? -1.536 2.992 15.256 1.00 88.06 101 ILE A O 1
ATOM 785 N N . ARG A 1 102 ? 0.253 4.015 16.158 1.00 83.25 102 ARG A N 1
ATOM 786 C CA . ARG A 1 102 ? 0.911 2.772 16.597 1.00 83.25 102 ARG A CA 1
ATOM 787 C C . ARG A 1 102 ? 0.040 1.971 17.562 1.00 83.25 102 ARG A C 1
ATOM 789 O O . ARG A 1 102 ? -0.120 0.771 17.366 1.00 83.25 102 ARG A O 1
ATOM 796 N N . ARG A 1 103 ? -0.576 2.630 18.549 1.00 84.75 103 ARG A N 1
ATOM 797 C CA . ARG A 1 103 ? -1.484 1.977 19.505 1.00 84.75 103 ARG A CA 1
ATOM 798 C C . ARG A 1 103 ? -2.696 1.354 18.805 1.00 84.75 103 ARG A C 1
ATOM 800 O O . ARG A 1 103 ? -2.984 0.173 18.989 1.00 84.75 103 ARG A O 1
ATOM 807 N N . GLN A 1 104 ? -3.392 2.132 17.974 1.00 86.88 104 GLN A N 1
ATOM 808 C CA . GLN A 1 104 ? -4.571 1.652 17.248 1.00 86.88 104 GLN A CA 1
ATOM 809 C C . GLN A 1 104 ? -4.229 0.554 16.239 1.00 86.88 104 GLN A C 1
ATOM 811 O O . GLN A 1 104 ? -5.060 -0.318 15.982 1.00 86.88 104 GLN A O 1
ATOM 816 N N . ARG A 1 105 ? -3.024 0.588 15.666 1.00 85.88 105 ARG A N 1
ATOM 817 C CA . ARG A 1 105 ? -2.526 -0.448 14.768 1.00 85.88 105 ARG A CA 1
ATOM 818 C C . ARG A 1 105 ? -2.492 -1.791 15.494 1.00 85.88 105 ARG A C 1
ATOM 820 O O . ARG A 1 105 ? -3.201 -2.697 15.069 1.00 85.88 105 ARG A O 1
ATOM 827 N N . SER A 1 106 ? -1.786 -1.907 16.615 1.00 79.69 106 SER A N 1
ATOM 828 C CA . SER A 1 106 ? -1.701 -3.174 17.360 1.00 79.69 106 SER A CA 1
ATOM 829 C C . SER A 1 106 ? -3.086 -3.689 17.798 1.00 79.69 106 SER A C 1
ATOM 831 O O . SER A 1 106 ? -3.380 -4.875 17.667 1.00 79.69 106 SER A O 1
ATOM 833 N N . GLU A 1 107 ? -3.999 -2.797 18.206 1.00 83.06 107 GLU A N 1
ATOM 834 C CA . GLU A 1 107 ? -5.374 -3.166 18.594 1.00 83.06 107 GLU A CA 1
ATOM 835 C C . GLU A 1 107 ? -6.238 -3.664 17.425 1.00 83.06 107 GLU A C 1
ATOM 837 O O . GLU A 1 107 ? -7.014 -4.611 17.571 1.00 83.06 107 GLU A O 1
ATOM 842 N N . ARG A 1 108 ? -6.151 -3.014 16.259 1.00 80.25 108 ARG A N 1
ATOM 843 C CA . ARG A 1 108 ? -7.028 -3.311 15.115 1.00 80.25 108 ARG A CA 1
ATOM 844 C C . ARG A 1 108 ? -6.479 -4.399 14.204 1.00 80.25 108 ARG A C 1
ATOM 846 O O . ARG A 1 108 ? -7.275 -5.081 13.558 1.00 80.25 108 ARG A O 1
ATOM 853 N N . LEU A 1 109 ? -5.159 -4.571 14.151 1.00 77.44 109 LEU A N 1
ATOM 854 C CA . LEU A 1 109 ? -4.521 -5.606 13.342 1.00 77.44 109 LEU A CA 1
ATOM 855 C C . LEU A 1 109 ? -4.884 -7.016 13.822 1.00 77.44 109 LEU A C 1
ATOM 857 O O . LEU A 1 109 ? -5.071 -7.891 12.983 1.00 77.44 109 LEU A O 1
ATOM 861 N N . GLY A 1 110 ? -5.101 -7.222 15.127 1.00 70.75 110 GLY A N 1
ATOM 862 C CA . GLY A 1 110 ? -5.492 -8.529 15.674 1.00 70.75 110 GLY A CA 1
ATOM 863 C C . GLY A 1 110 ? -6.812 -9.098 15.127 1.00 70.75 110 GLY A C 1
ATOM 864 O O . GLY A 1 110 ? -7.017 -10.305 15.174 1.00 70.75 110 GLY A O 1
ATOM 865 N N . ASN A 1 111 ? -7.686 -8.251 14.569 1.00 76.19 111 ASN A N 1
ATOM 866 C CA . ASN A 1 111 ? -8.978 -8.649 13.992 1.00 76.19 111 ASN A CA 1
ATOM 867 C C . ASN A 1 111 ? -9.074 -8.386 12.478 1.00 76.19 111 ASN A C 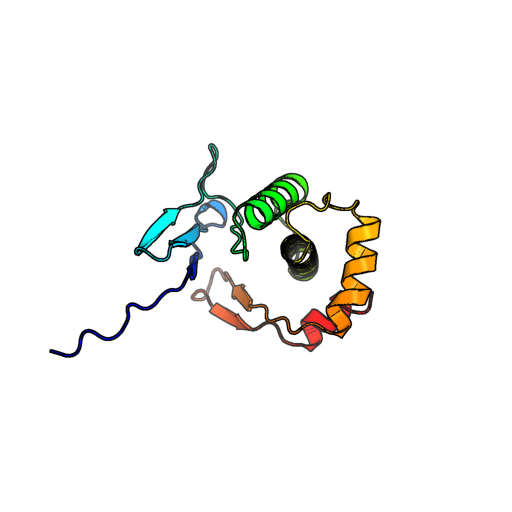1
ATOM 869 O O . ASN A 1 111 ? -10.157 -8.493 11.898 1.00 76.19 111 ASN A O 1
ATOM 873 N N . ALA A 1 112 ? -7.979 -7.979 11.835 1.00 80.81 112 ALA A N 1
ATOM 874 C CA . ALA A 1 112 ? -7.954 -7.648 10.418 1.00 80.81 112 ALA A CA 1
ATOM 875 C C . ALA A 1 112 ? -7.321 -8.772 9.591 1.00 80.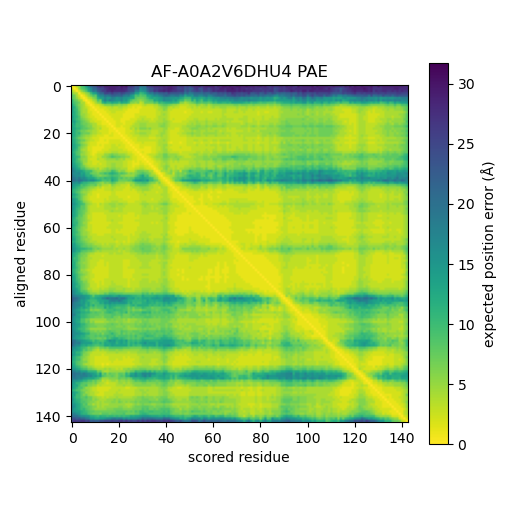81 112 ALA A C 1
ATOM 877 O O . ALA A 1 112 ? -6.439 -9.489 10.050 1.00 80.81 112 ALA A O 1
ATOM 878 N N . THR A 1 113 ? -7.735 -8.884 8.330 1.00 85.62 113 THR A N 1
ATOM 879 C CA . THR A 1 113 ? -7.021 -9.686 7.331 1.00 85.62 113 THR A CA 1
ATOM 880 C C . THR A 1 113 ? -6.210 -8.747 6.457 1.00 85.62 113 THR A C 1
ATOM 882 O O . THR A 1 113 ? -6.773 -7.848 5.829 1.00 85.62 113 THR A O 1
ATOM 885 N N . ILE A 1 114 ? -4.895 -8.946 6.430 1.00 88.19 114 ILE A N 1
ATOM 886 C CA . ILE A 1 114 ? -3.965 -8.153 5.628 1.00 88.19 114 ILE A CA 1
ATOM 887 C C . ILE A 1 114 ? -3.177 -9.082 4.728 1.00 88.19 114 ILE A C 1
ATOM 889 O O . ILE A 1 114 ? -2.771 -10.173 5.119 1.00 88.19 114 ILE A O 1
ATOM 893 N N . SER A 1 115 ? -2.964 -8.617 3.507 1.00 91.31 115 SER A N 1
ATOM 894 C CA . SER A 1 115 ? -2.069 -9.239 2.549 1.00 91.31 115 SER A CA 1
ATOM 895 C C . SER A 1 115 ? -1.121 -8.168 2.045 1.00 91.31 115 SER A C 1
ATOM 897 O O . SER A 1 115 ? -1.531 -7.034 1.794 1.00 91.31 115 SER A O 1
ATOM 899 N N . ALA A 1 116 ? 0.143 -8.535 1.912 1.00 94.00 116 ALA A N 1
ATOM 900 C CA . ALA A 1 116 ? 1.177 -7.670 1.381 1.00 94.00 116 ALA A CA 1
ATOM 901 C C . ALA A 1 116 ? 1.994 -8.448 0.354 1.00 94.00 116 ALA A C 1
ATOM 903 O O . ALA A 1 116 ? 2.097 -9.675 0.404 1.00 94.00 116 ALA A O 1
ATOM 904 N N . ALA A 1 117 ? 2.566 -7.721 -0.592 1.00 94.81 117 ALA A N 1
ATOM 905 C CA . ALA A 1 117 ? 3.459 -8.269 -1.591 1.00 94.81 117 ALA A CA 1
ATOM 906 C C . ALA A 1 117 ? 4.522 -7.235 -1.942 1.00 94.81 117 ALA A C 1
ATOM 908 O O . ALA A 1 117 ? 4.315 -6.031 -1.772 1.00 94.81 117 ALA A O 1
ATOM 909 N N . VAL A 1 118 ? 5.649 -7.719 -2.443 1.00 94.25 118 VAL A N 1
ATOM 910 C CA . VAL A 1 118 ? 6.770 -6.898 -2.884 1.00 94.25 118 VAL A CA 1
ATOM 911 C C . VAL A 1 118 ? 7.125 -7.232 -4.323 1.00 94.25 118 VAL A C 1
ATOM 913 O O . VAL A 1 118 ? 7.022 -8.381 -4.761 1.00 94.25 118 VAL A O 1
ATOM 916 N N . LEU A 1 119 ? 7.561 -6.209 -5.053 1.00 93.62 119 LEU A N 1
ATOM 917 C CA . LEU A 1 119 ? 8.264 -6.374 -6.314 1.00 93.62 119 LEU A CA 1
ATOM 918 C C . LEU A 1 119 ? 9.755 -6.165 -6.046 1.00 93.62 119 LEU A C 1
ATOM 920 O O . LEU A 1 119 ? 10.179 -5.082 -5.646 1.00 93.62 119 LEU A O 1
ATOM 924 N N . GLU A 1 120 ? 10.548 -7.215 -6.226 1.00 90.50 120 GLU A N 1
ATOM 925 C CA . GLU A 1 120 ? 11.975 -7.201 -5.916 1.00 90.50 120 GLU A CA 1
ATOM 926 C C . GLU A 1 120 ? 12.793 -6.850 -7.158 1.00 90.50 120 GLU A C 1
ATOM 928 O O . GLU A 1 120 ? 12.759 -7.552 -8.175 1.00 90.50 120 GLU A O 1
ATOM 933 N N . ARG A 1 121 ? 13.565 -5.764 -7.052 1.00 89.31 121 ARG A N 1
ATOM 934 C CA . ARG A 1 121 ? 14.596 -5.391 -8.021 1.00 89.31 121 ARG A CA 1
ATOM 935 C C . ARG A 1 121 ? 15.896 -6.118 -7.681 1.00 89.31 121 ARG A C 1
ATOM 937 O O . ARG A 1 121 ? 16.421 -5.977 -6.580 1.00 89.31 121 ARG A O 1
ATOM 944 N N . ASN A 1 122 ? 16.457 -6.829 -8.653 1.00 83.94 122 ASN A N 1
ATOM 945 C CA . ASN A 1 122 ? 17.785 -7.427 -8.563 1.00 83.94 122 ASN A CA 1
ATOM 946 C C . ASN A 1 122 ? 18.553 -7.113 -9.851 1.00 83.94 122 ASN A C 1
ATOM 948 O O . ASN A 1 122 ? 18.052 -7.378 -10.937 1.00 83.94 122 ASN A O 1
ATOM 952 N N . ALA A 1 123 ? 19.766 -6.564 -9.740 1.00 74.69 123 ALA A N 1
ATOM 953 C CA . ALA A 1 123 ? 20.556 -6.128 -10.897 1.00 74.69 123 ALA A CA 1
ATOM 954 C C . ALA A 1 123 ? 20.840 -7.251 -11.915 1.00 74.69 123 ALA A C 1
ATOM 956 O O . ALA A 1 123 ? 21.050 -6.972 -13.091 1.00 74.69 123 ALA A O 1
ATOM 957 N N . ASN A 1 124 ? 20.820 -8.511 -11.471 1.00 80.75 124 ASN A N 1
ATOM 958 C CA . ASN A 1 124 ? 21.191 -9.668 -12.283 1.00 80.75 124 ASN A CA 1
ATOM 959 C C . ASN A 1 124 ? 20.003 -10.582 -12.618 1.00 80.75 124 ASN A C 1
ATOM 961 O O . ASN A 1 124 ? 20.205 -11.667 -13.163 1.00 80.75 124 ASN A O 1
ATOM 965 N N . MET A 1 125 ? 18.772 -10.204 -12.257 1.00 82.50 125 MET A N 1
ATOM 966 C CA . MET A 1 125 ? 17.589 -11.042 -12.463 1.00 82.50 125 MET A CA 1
ATOM 967 C C . MET A 1 125 ? 16.381 -10.208 -12.888 1.00 82.50 125 MET A C 1
ATOM 969 O O . MET A 1 125 ? 16.285 -9.026 -12.579 1.00 82.50 125 MET A O 1
ATOM 973 N N . ALA A 1 126 ? 15.427 -10.845 -13.570 1.00 86.56 126 ALA A N 1
ATOM 974 C CA . ALA A 1 126 ? 14.132 -10.228 -13.833 1.00 86.56 126 ALA A CA 1
ATOM 975 C C . ALA A 1 126 ? 13.433 -9.847 -12.516 1.00 86.56 126 ALA A C 1
ATOM 977 O O . ALA A 1 126 ? 13.590 -10.545 -11.510 1.00 86.56 126 ALA A O 1
ATOM 978 N N . VAL A 1 127 ? 12.644 -8.770 -12.548 1.00 91.06 127 VAL A N 1
ATOM 979 C CA . VAL A 1 127 ? 11.810 -8.331 -11.422 1.00 91.06 127 VAL A CA 1
ATOM 980 C C . VAL A 1 127 ? 10.892 -9.470 -10.990 1.00 91.06 127 VAL A C 1
ATOM 982 O O . VAL A 1 127 ? 10.293 -10.150 -11.827 1.00 91.06 127 VAL A O 1
ATOM 985 N N . ARG A 1 128 ? 10.782 -9.687 -9.677 1.00 91.50 128 ARG A N 1
ATOM 986 C CA . ARG A 1 128 ? 9.977 -10.774 -9.113 1.00 91.50 128 ARG A CA 1
ATOM 987 C C . ARG A 1 128 ? 8.897 -10.244 -8.198 1.00 91.50 128 ARG A C 1
ATOM 989 O O . ARG A 1 128 ? 9.175 -9.462 -7.298 1.00 91.50 128 ARG A O 1
ATOM 996 N N . TYR A 1 129 ? 7.686 -10.742 -8.404 1.00 94.00 129 TYR A N 1
ATOM 997 C CA . TYR A 1 129 ? 6.629 -10.656 -7.412 1.00 94.00 129 TYR A CA 1
ATOM 998 C C . TYR A 1 129 ? 6.857 -11.702 -6.323 1.00 94.00 129 TYR A C 1
ATOM 1000 O O . TYR A 1 129 ? 7.084 -12.877 -6.626 1.00 94.00 129 TYR A O 1
ATOM 1008 N N . ARG A 1 130 ? 6.742 -11.281 -5.066 1.00 94.25 130 ARG A N 1
ATOM 1009 C CA . ARG A 1 130 ? 6.754 -12.163 -3.902 1.00 94.25 130 ARG A CA 1
ATOM 1010 C C . ARG A 1 130 ? 5.664 -11.735 -2.926 1.00 94.25 130 ARG A C 1
ATOM 1012 O O . ARG A 1 130 ? 5.597 -10.569 -2.543 1.00 94.25 130 ARG A O 1
ATOM 1019 N N . ALA A 1 131 ? 4.818 -12.677 -2.519 1.00 95.25 131 ALA A N 1
ATOM 1020 C CA . ALA A 1 131 ? 3.907 -12.454 -1.402 1.00 95.25 131 ALA A CA 1
ATOM 1021 C C . ALA A 1 131 ? 4.719 -12.356 -0.101 1.00 95.25 131 ALA A C 1
ATOM 1023 O O . ALA A 1 131 ? 5.667 -13.115 0.094 1.00 95.25 131 ALA A O 1
ATOM 1024 N N . VAL A 1 132 ? 4.374 -11.401 0.761 1.00 93.81 132 VAL A N 1
ATOM 1025 C CA . VAL A 1 132 ? 4.973 -11.296 2.094 1.00 93.81 132 VAL A CA 1
ATOM 1026 C C . VAL A 1 132 ? 4.304 -12.335 2.983 1.00 93.81 132 VAL A C 1
ATOM 1028 O O . VAL A 1 132 ? 3.075 -12.367 3.085 1.00 93.81 132 VAL A O 1
ATOM 1031 N N . GLU A 1 133 ? 5.109 -13.187 3.606 1.00 91.12 133 GLU A N 1
ATOM 1032 C CA . GLU A 1 133 ? 4.604 -14.278 4.435 1.00 91.12 133 GLU A CA 1
ATOM 1033 C C . GLU A 1 133 ? 4.093 -13.761 5.786 1.00 91.12 133 GLU A C 1
ATOM 1035 O O . GLU A 1 133 ? 4.542 -12.730 6.296 1.00 91.12 133 GLU A O 1
ATOM 1040 N N . ALA A 1 134 ? 3.180 -14.506 6.417 1.00 86.56 134 ALA A N 1
ATOM 1041 C CA . ALA A 1 134 ? 2.618 -14.124 7.716 1.00 86.56 134 ALA A CA 1
ATOM 1042 C C . ALA A 1 134 ? 3.710 -13.897 8.777 1.00 86.56 134 ALA A C 1
ATOM 1044 O O . ALA A 1 134 ? 3.662 -12.909 9.503 1.00 86.56 134 ALA A O 1
ATOM 1045 N N . SER A 1 135 ? 4.753 -14.732 8.788 1.00 87.50 135 SER A N 1
ATOM 1046 C CA . SER A 1 135 ? 5.895 -14.607 9.702 1.00 87.50 135 SER A CA 1
ATOM 1047 C C . SER A 1 135 ? 6.712 -13.321 9.517 1.00 87.50 135 SER A C 1
ATOM 1049 O O . SER A 1 135 ? 7.396 -12.898 10.443 1.00 87.50 135 SER A O 1
ATOM 1051 N N . GLU A 1 136 ? 6.680 -12.697 8.333 1.00 87.00 136 GLU A N 1
ATOM 1052 C CA . GLU A 1 136 ? 7.329 -11.399 8.086 1.00 87.00 136 GLU A CA 1
ATOM 1053 C C . GLU A 1 136 ? 6.458 -10.227 8.577 1.00 87.00 136 GLU A C 1
ATOM 1055 O O . GLU A 1 136 ? 6.985 -9.170 8.925 1.00 87.00 136 GLU A O 1
ATOM 1060 N N . LEU A 1 137 ? 5.133 -10.410 8.630 1.00 84.56 137 LEU A N 1
ATOM 1061 C CA . LEU A 1 137 ? 4.174 -9.411 9.114 1.00 84.56 137 LEU A CA 1
ATOM 1062 C C . LEU A 1 137 ? 3.946 -9.485 10.628 1.00 84.56 137 LEU A C 1
ATOM 1064 O O . LEU A 1 137 ? 3.707 -8.452 11.252 1.00 84.56 137 LEU A O 1
ATOM 1068 N N . GLU A 1 138 ? 4.033 -10.676 11.225 1.00 83.38 138 GLU A N 1
ATOM 1069 C CA . GLU A 1 138 ? 3.819 -10.919 12.659 1.00 83.38 138 GLU A CA 1
ATOM 1070 C C . GLU A 1 138 ? 4.573 -9.929 13.566 1.00 83.38 138 GLU A C 1
ATOM 1072 O O . GLU A 1 138 ? 3.920 -9.289 14.397 1.00 83.38 138 GLU A O 1
ATOM 1077 N N . PRO A 1 139 ? 5.888 -9.676 13.375 1.00 84.00 139 PRO A N 1
ATOM 1078 C CA . PRO A 1 139 ? 6.635 -8.741 14.218 1.00 84.00 139 PRO A CA 1
ATOM 1079 C C . PRO A 1 139 ? 6.139 -7.291 14.141 1.00 84.00 139 PRO A C 1
ATOM 1081 O O . PRO A 1 139 ? 6.470 -6.485 15.010 1.00 84.00 139 PRO A O 1
ATOM 1084 N N . LEU A 1 140 ? 5.389 -6.935 13.094 1.00 78.19 140 LEU A N 1
ATOM 1085 C CA . LEU A 1 140 ? 4.831 -5.596 12.889 1.00 78.19 140 LEU A CA 1
ATOM 1086 C C . LEU A 1 140 ? 3.457 -5.433 13.555 1.00 78.19 140 LEU A C 1
ATOM 1088 O O . LEU A 1 140 ? 3.036 -4.306 13.823 1.00 78.19 140 LEU A O 1
ATOM 1092 N N . ILE A 1 141 ? 2.770 -6.551 13.814 1.00 72.25 141 ILE A N 1
ATOM 1093 C CA . ILE A 1 141 ? 1.431 -6.612 14.411 1.00 72.25 141 ILE A CA 1
ATOM 1094 C C . ILE A 1 141 ? 1.510 -6.638 15.942 1.00 72.25 141 ILE A C 1
ATOM 1096 O O . ILE A 1 141 ? 0.708 -5.990 16.607 1.00 72.25 141 ILE A O 1
ATOM 1100 N N . THR A 1 142 ? 2.470 -7.375 16.505 1.00 64.19 142 THR A N 1
ATOM 1101 C CA . THR A 1 142 ? 2.561 -7.647 17.952 1.00 64.19 142 THR A CA 1
ATOM 1102 C C . THR A 1 142 ? 3.407 -6.647 18.750 1.00 64.19 142 THR A C 1
ATOM 1104 O O . THR A 1 142 ? 3.762 -6.945 19.889 1.00 64.19 142 THR A O 1
ATOM 1107 N N . LYS A 1 143 ? 3.778 -5.501 18.168 1.00 56.06 143 LYS A N 1
ATOM 1108 C CA . LYS A 1 143 ? 4.547 -4.455 18.866 1.00 56.06 143 LYS A CA 1
ATOM 1109 C C . LYS A 1 143 ? 3.695 -3.629 19.824 1.00 56.06 143 LYS A C 1
ATOM 1111 O O . LYS A 1 143 ? 2.546 -3.292 19.458 1.00 56.06 143 LYS A O 1
#

Secondary structure (DSSP, 8-state):
---PPP----EEEEE--SSGGG-EEEEE-TT--EEE-EETTEE-S-----SSHHHHHHHHHHHHHH--TT--HHHHHHHHHHHHHHHTS-TTSPPPPHHHHHHHHHHHHTT-----EEEEEETTEEEEEEEPPHHHHHHHH--

pLDDT: mean 86.02, std 8.94, range [48.88, 95.25]

Foldseek 3Di:
DDPDDQDQDKDWDWDDDPDLQPTWIWIAHRVRDIDTQADPSGGDNDADDAPDPLLRVQLVVQCVVPDDPPDDPLVVVLNVLLSVVSSVDDSPDDNDDPVVSLVVQLVPVVPDDDWDWDFDDDPVDDTDIDTDDPVSCVVSNND

Nearest PDB structures (foldseek):
  3zqq-assembly1_A  TM=2.512E-01  e=3.063E+00  Bacillus phage SF6

Sequence (143 aa):
QIYGAPFLARLLFVEIGATPADDLFLEVEYDGAINLRSTNEGNSPFAVLAATKKSAEQMIEFLRKQFRSGKNLAETLELALDSWLIGRLKADDAVPGEDEIRRQRSERLGNATISAAVLERNANMAVRYRAVEASELEPLITK

Mean predicted aligned error: 6.14 Å